Protein AF-A0A345QGU6-F1 (afdb_monomer)

Sequence (77 aa):
MAASPPPGAQNVRRGAIVKGPGGNWVPCAIKIAPGTFYSGLFQVGPGQRQVCIPDVTMSCADAALLRAITLASFAAA

Solvent-accessible surface area (backbone atoms only — not comparable to full-atom values): 4009 Å² total; per-residue (Å²): 112,80,39,69,66,60,91,89,47,40,79,78,43,75,58,72,75,33,73,42,88,58,36,37,23,32,12,18,7,30,36,71,52,94,64,34,15,23,24,22,40,31,45,64,64,94,82,65,48,61,34,23,34,77,84,50,76,30,73,42,56,64,62,12,27,56,53,12,45,58,51,25,53,66,54,8,95

Mean predicted aligned error: 3.87 Å

Foldseek 3Di:
DKDADDPPKDFPDWDDWDAAPLAIKIWTWIDDDQQKTWIWIWGPDPPTGIITDPPDIGRDRVVSRVVSVVVSNVSND

Radius of gyration: 11.34 Å; Cα contacts (8 Å, |Δi|>4): 185; chains: 1; bounding box: 26×21×32 Å

Nearest PDB structures (foldseek):
  4ddy-assembly2_B  TM=3.121E-01  e=2.077E+00  Escherichia coli
  7wzf-assembly1_A  TM=3.294E-01  e=6.646E+00  Streptomyces yunnanensis

pLDDT: mean 89.24, std 7.87, range [56.06, 96.0]

Structure (mmCIF, N/CA/C/O backbone):
data_AF-A0A345QGU6-F1
#
_entry.id   AF-A0A345QGU6-F1
#
loop_
_atom_site.group_PDB
_atom_site.id
_atom_site.type_symbol
_atom_site.label_atom_id
_atom_site.label_alt_id
_atom_site.label_comp_id
_atom_site.label_asym_id
_atom_site.label_entity_id
_atom_site.label_seq_id
_atom_site.pdbx_PDB_ins_code
_atom_site.Cartn_x
_atom_site.Cartn_y
_atom_site.Cartn_z
_atom_site.occupancy
_atom_site.B_iso_or_equiv
_atom_site.auth_seq_id
_atom_site.auth_comp_id
_atom_site.auth_asym_id
_atom_site.auth_atom_id
_atom_site.pdbx_PDB_model_num
ATOM 1 N N . MET A 1 1 ? -9.163 8.909 -5.806 1.00 61.16 1 MET A N 1
ATOM 2 C CA . MET A 1 1 ? -8.103 9.949 -5.962 1.00 61.16 1 MET A CA 1
ATOM 3 C C . MET A 1 1 ? -6.965 9.638 -5.000 1.00 61.16 1 MET A C 1
ATOM 5 O O . MET A 1 1 ? -7.244 9.225 -3.887 1.00 61.16 1 MET A O 1
ATOM 9 N N . ALA A 1 2 ? -5.711 9.778 -5.426 1.00 75.81 2 ALA A N 1
ATOM 10 C CA . ALA A 1 2 ? -4.522 9.507 -4.616 1.00 75.81 2 ALA A CA 1
ATOM 11 C C . ALA A 1 2 ? -4.151 10.728 -3.754 1.00 75.81 2 ALA A C 1
ATOM 13 O O . ALA A 1 2 ? -4.144 11.846 -4.263 1.00 75.81 2 ALA A O 1
ATOM 14 N N . ALA A 1 3 ? -3.839 10.525 -2.474 1.00 83.25 3 ALA A N 1
ATOM 15 C CA . ALA A 1 3 ? -3.455 11.593 -1.548 1.00 83.25 3 ALA A CA 1
ATOM 16 C C . ALA A 1 3 ? -2.276 11.173 -0.664 1.00 83.25 3 ALA A C 1
ATOM 18 O O . ALA A 1 3 ? -1.939 9.992 -0.578 1.00 83.25 3 ALA A O 1
ATOM 19 N N . SER A 1 4 ? -1.659 12.132 0.021 1.00 85.00 4 SER A N 1
ATOM 20 C CA . SER A 1 4 ? -0.724 11.820 1.104 1.00 85.00 4 SER A CA 1
ATOM 21 C C . SER A 1 4 ? -1.480 11.212 2.293 1.00 85.00 4 SER A C 1
ATOM 23 O O . SER A 1 4 ? -2.605 11.642 2.566 1.00 85.00 4 SER A O 1
ATOM 25 N N . PRO A 1 5 ? -0.884 10.252 3.027 1.00 84.38 5 PRO A N 1
ATOM 26 C CA . PRO A 1 5 ? -1.474 9.737 4.259 1.00 84.38 5 PRO A CA 1
ATOM 27 C C . PRO A 1 5 ? -1.814 10.873 5.236 1.00 84.38 5 PRO A C 1
ATOM 29 O O . PRO A 1 5 ? -1.022 11.815 5.356 1.00 84.38 5 PRO A O 1
ATOM 32 N N . PRO A 1 6 ? -2.958 10.809 5.943 1.00 85.56 6 PRO A N 1
ATOM 33 C CA . PRO A 1 6 ? -3.295 11.830 6.926 1.00 85.56 6 PRO A CA 1
ATOM 34 C C . PRO A 1 6 ? -2.276 11.839 8.082 1.00 85.56 6 PRO A C 1
ATOM 36 O O . PRO A 1 6 ? -1.653 10.807 8.359 1.00 85.56 6 PRO A O 1
ATOM 39 N N . PRO A 1 7 ? -2.100 12.973 8.787 1.00 87.12 7 PRO A N 1
ATOM 40 C CA . PRO A 1 7 ? -1.222 13.041 9.951 1.00 87.12 7 PRO A CA 1
ATOM 41 C C . PRO A 1 7 ? -1.547 11.950 10.981 1.00 87.12 7 PRO A C 1
ATOM 43 O O . PRO A 1 7 ? -2.710 11.698 11.285 1.00 87.12 7 PRO A O 1
ATOM 46 N N . GLY A 1 8 ? -0.514 11.290 11.509 1.00 87.25 8 GLY A N 1
ATOM 47 C CA . GLY A 1 8 ? -0.663 10.195 12.476 1.00 87.25 8 GLY A CA 1
ATOM 48 C C . GLY A 1 8 ? -0.978 8.823 11.866 1.00 87.25 8 GLY A C 1
ATOM 49 O O . GLY A 1 8 ? -1.007 7.834 12.597 1.00 87.25 8 GLY A O 1
ATOM 50 N N . ALA A 1 9 ? -1.164 8.731 10.546 1.00 88.69 9 ALA A N 1
ATOM 51 C CA . ALA A 1 9 ? -1.341 7.458 9.862 1.00 88.69 9 ALA A CA 1
ATOM 52 C C . ALA A 1 9 ? -0.065 6.600 9.904 1.00 88.69 9 ALA A C 1
ATOM 54 O O . ALA A 1 9 ? 1.050 7.110 9.784 1.00 88.69 9 ALA A O 1
ATOM 55 N N . GLN A 1 10 ? -0.225 5.283 10.048 1.00 91.19 10 GLN A N 1
ATOM 56 C CA . GLN A 1 10 ? 0.898 4.351 10.198 1.00 91.19 10 GLN A CA 1
ATOM 57 C C . GLN A 1 10 ? 0.786 3.169 9.244 1.00 91.19 10 GLN A C 1
ATOM 59 O O . GLN A 1 10 ? -0.265 2.536 9.144 1.00 91.19 10 GLN A O 1
ATOM 64 N N . ASN A 1 11 ? 1.893 2.804 8.601 1.00 90.94 11 ASN A N 1
ATOM 65 C CA . ASN A 1 11 ? 1.971 1.564 7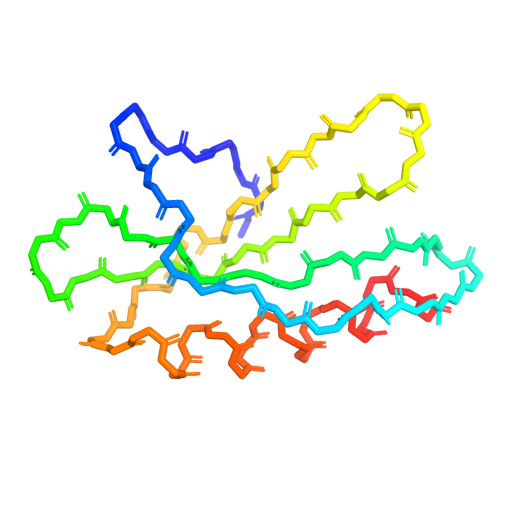.834 1.00 90.94 11 ASN A CA 1
ATOM 66 C C . ASN A 1 11 ? 2.006 0.378 8.795 1.00 90.94 11 ASN A C 1
ATOM 68 O O . ASN A 1 11 ? 3.011 0.143 9.460 1.00 90.94 11 ASN A O 1
ATOM 72 N N . VAL A 1 12 ? 0.917 -0.381 8.848 1.00 93.81 12 VAL A N 1
ATOM 73 C CA . VAL A 1 12 ? 0.775 -1.537 9.747 1.00 93.81 12 VAL A CA 1
ATOM 74 C C . VAL A 1 12 ? 1.012 -2.868 9.043 1.00 93.81 12 VAL A C 1
ATOM 76 O O . VAL A 1 12 ? 1.226 -3.884 9.699 1.00 93.81 12 VAL A O 1
ATOM 79 N N . ARG A 1 13 ? 0.978 -2.884 7.705 1.00 93.75 13 ARG A N 1
ATOM 80 C CA . ARG A 1 13 ? 1.321 -4.063 6.902 1.00 93.75 13 ARG A CA 1
ATOM 81 C C . ARG A 1 13 ? 1.929 -3.635 5.574 1.00 93.75 13 ARG A C 1
ATOM 83 O O . ARG A 1 13 ? 1.454 -2.684 4.964 1.0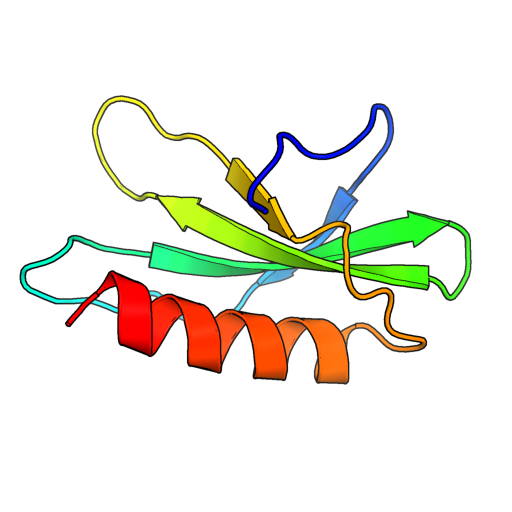0 93.75 13 ARG A O 1
ATOM 90 N N . ARG A 1 14 ? 2.974 -4.328 5.127 1.00 93.69 14 ARG A N 1
ATOM 91 C CA . ARG A 1 14 ? 3.633 -4.103 3.832 1.00 93.69 14 ARG A CA 1
ATOM 92 C C . ARG A 1 14 ? 3.641 -5.411 3.054 1.00 93.69 14 ARG A C 1
ATOM 94 O O . ARG A 1 14 ? 3.863 -6.461 3.650 1.00 93.69 14 ARG A O 1
ATOM 101 N N . GLY A 1 15 ? 3.377 -5.338 1.757 1.00 93.38 15 GLY A N 1
ATOM 102 C CA . GLY A 1 15 ? 3.509 -6.465 0.841 1.00 93.38 15 GLY A CA 1
ATOM 103 C C . GLY A 1 15 ? 4.870 -6.480 0.152 1.00 93.38 15 GLY A C 1
ATOM 104 O O . GLY A 1 15 ? 5.716 -5.613 0.383 1.00 93.38 15 GLY A O 1
ATOM 105 N N . ALA A 1 16 ? 5.072 -7.481 -0.702 1.00 94.94 16 ALA A N 1
ATOM 106 C CA . ALA A 1 16 ? 6.263 -7.584 -1.535 1.00 94.94 16 ALA A CA 1
ATOM 107 C C . ALA A 1 16 ? 6.297 -6.484 -2.609 1.00 94.94 16 ALA A C 1
ATOM 109 O O . ALA A 1 16 ? 5.252 -5.998 -3.042 1.00 94.94 16 ALA A O 1
ATOM 110 N N . ILE A 1 17 ? 7.503 -6.112 -3.051 1.00 94.81 17 ILE A N 1
ATOM 111 C CA . ILE A 1 17 ? 7.686 -5.154 -4.149 1.00 94.81 17 ILE A CA 1
ATOM 112 C C . ILE A 1 17 ? 7.058 -5.727 -5.423 1.00 94.81 17 ILE A C 1
ATOM 114 O O . ILE A 1 17 ? 7.426 -6.816 -5.862 1.00 94.81 17 ILE A O 1
ATOM 118 N N . VAL A 1 18 ? 6.177 -4.951 -6.044 1.00 94.94 18 VAL A N 1
ATOM 119 C CA . VAL A 1 18 ? 5.649 -5.195 -7.384 1.00 94.94 18 VAL A CA 1
ATOM 120 C C . VAL A 1 18 ? 6.486 -4.384 -8.368 1.00 94.94 18 VAL A C 1
ATOM 122 O O . VAL A 1 18 ? 6.586 -3.164 -8.242 1.00 94.94 18 VAL A O 1
ATOM 125 N N . LYS A 1 19 ? 7.142 -5.070 -9.305 1.00 93.94 19 LYS A N 1
ATOM 126 C CA . LYS A 1 19 ? 8.041 -4.468 -10.298 1.00 93.94 19 LYS A CA 1
ATOM 127 C C . LYS A 1 19 ? 7.367 -4.424 -11.664 1.00 93.94 19 LYS A C 1
ATOM 129 O O . LYS A 1 19 ? 6.703 -5.390 -12.031 1.00 93.94 19 LYS A O 1
ATOM 134 N N . GLY A 1 20 ? 7.618 -3.371 -12.431 1.00 91.19 20 GLY A N 1
ATOM 135 C CA . GLY A 1 20 ? 7.214 -3.291 -13.831 1.00 91.19 20 GLY A CA 1
ATOM 136 C C . GLY A 1 20 ? 7.704 -2.010 -14.517 1.00 91.19 20 GLY A C 1
ATOM 137 O O . GLY A 1 20 ? 8.413 -1.214 -13.891 1.00 91.19 20 GLY A O 1
ATOM 138 N N . PRO A 1 21 ? 7.393 -1.821 -15.811 1.00 88.50 21 PRO A N 1
ATOM 139 C CA . PRO A 1 21 ? 7.833 -0.657 -16.584 1.00 88.50 21 PRO A CA 1
ATOM 140 C C . PRO A 1 21 ? 7.313 0.682 -16.029 1.00 88.50 21 PRO A C 1
ATOM 142 O O . PRO A 1 21 ? 8.014 1.685 -16.144 1.00 88.50 21 PRO A O 1
ATOM 145 N N . GLY A 1 22 ? 6.156 0.698 -15.357 1.00 86.81 22 GLY A N 1
ATOM 146 C CA . GLY A 1 22 ? 5.628 1.858 -14.624 1.00 86.81 22 GLY A CA 1
ATOM 147 C C . GLY A 1 22 ? 6.356 2.160 -13.302 1.00 86.81 22 GLY A C 1
ATOM 148 O O . GLY A 1 22 ? 6.047 3.135 -12.614 1.00 86.81 22 GLY A O 1
ATOM 149 N N . GLY A 1 23 ? 7.340 1.335 -12.931 1.00 89.44 23 GLY A N 1
ATOM 150 C CA . GLY A 1 23 ? 8.176 1.489 -11.746 1.00 89.44 23 GLY A CA 1
ATOM 151 C C . GLY A 1 23 ? 8.025 0.351 -10.737 1.00 89.44 23 GLY A C 1
ATOM 152 O O . GLY A 1 23 ? 7.368 -0.663 -10.966 1.00 89.44 23 GLY A O 1
ATOM 153 N N . ASN A 1 24 ? 8.674 0.530 -9.587 1.00 92.19 24 ASN A N 1
ATOM 154 C CA . ASN A 1 24 ? 8.671 -0.436 -8.493 1.00 92.19 24 ASN A CA 1
ATOM 155 C C . ASN A 1 24 ? 7.841 0.107 -7.329 1.00 92.19 24 ASN A C 1
ATOM 157 O O . ASN A 1 24 ? 8.134 1.182 -6.801 1.00 92.19 24 ASN A O 1
ATOM 161 N N . TRP A 1 25 ? 6.844 -0.657 -6.898 1.00 93.06 25 TRP A N 1
ATOM 162 C CA . TRP A 1 25 ? 5.861 -0.223 -5.913 1.00 93.06 25 TRP A CA 1
ATOM 163 C C . TRP A 1 25 ? 5.775 -1.204 -4.747 1.00 93.06 25 TRP A C 1
ATOM 165 O O . TRP A 1 25 ? 5.690 -2.414 -4.940 1.00 93.06 25 TRP A O 1
ATOM 175 N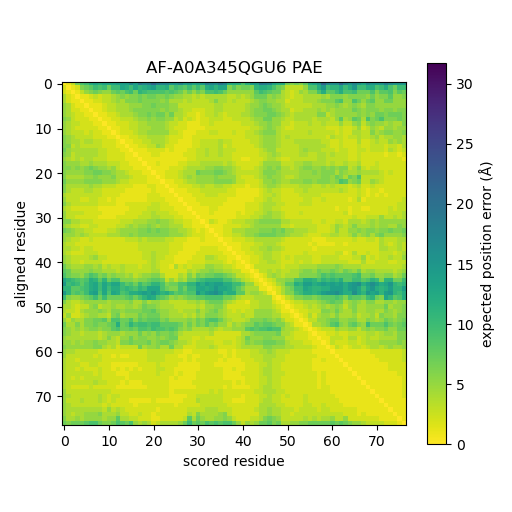 N . VAL A 1 26 ? 5.770 -0.688 -3.519 1.00 95.12 26 VAL A N 1
ATOM 176 C CA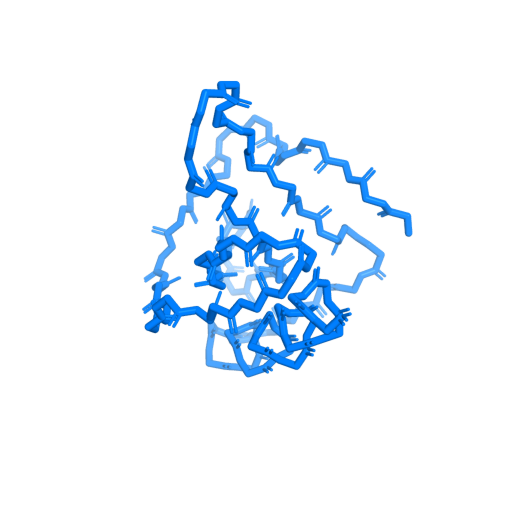 . VAL A 1 26 ? 5.507 -1.467 -2.304 1.00 95.12 26 VAL A CA 1
ATOM 177 C C . VAL A 1 26 ? 4.066 -1.203 -1.862 1.00 95.12 26 VAL A C 1
ATOM 179 O O . VAL A 1 26 ? 3.764 -0.092 -1.418 1.00 95.12 26 VAL A O 1
ATOM 182 N N . PRO A 1 27 ? 3.163 -2.190 -1.959 1.00 95.31 27 PRO A N 1
ATOM 183 C CA . PRO A 1 27 ? 1.817 -2.067 -1.426 1.00 95.31 27 PRO A CA 1
ATOM 184 C C . PRO A 1 27 ? 1.844 -2.098 0.104 1.00 95.31 27 PRO A C 1
ATOM 186 O O . PRO A 1 27 ? 2.610 -2.842 0.721 1.00 95.31 27 PRO A O 1
ATOM 189 N N . CYS A 1 28 ? 0.996 -1.297 0.740 1.00 94.81 28 CYS A N 1
ATOM 190 C CA . CYS A 1 28 ? 0.897 -1.228 2.190 1.00 94.81 28 CYS A CA 1
ATOM 191 C C . CYS A 1 28 ? -0.536 -0.979 2.671 1.00 94.81 28 CYS A C 1
ATOM 193 O O . CYS A 1 28 ? -1.349 -0.346 1.999 1.00 94.81 28 CYS A O 1
ATOM 195 N N . ALA A 1 29 ? -0.829 -1.484 3.866 1.00 95.25 29 ALA A N 1
ATOM 196 C CA . ALA A 1 29 ? -2.008 -1.134 4.637 1.00 95.25 29 ALA A CA 1
ATOM 197 C C . ALA A 1 29 ? -1.638 -0.039 5.637 1.00 95.25 29 ALA A C 1
ATOM 199 O O . ALA A 1 29 ? -0.694 -0.188 6.423 1.00 95.25 29 ALA A O 1
ATOM 200 N N . ILE A 1 30 ? -2.408 1.042 5.620 1.00 94.25 30 ILE A N 1
ATOM 201 C CA . ILE A 1 30 ? -2.178 2.237 6.422 1.00 94.25 30 ILE A CA 1
ATOM 202 C C . ILE A 1 30 ? -3.298 2.336 7.452 1.00 94.25 30 ILE A C 1
ATOM 204 O O . ILE A 1 30 ? -4.452 2.519 7.083 1.00 94.25 30 ILE A O 1
ATOM 208 N N . LYS A 1 31 ? -2.987 2.231 8.741 1.00 94.44 31 LYS A N 1
ATOM 209 C CA . LYS A 1 31 ? -3.950 2.469 9.818 1.00 94.44 31 LYS A CA 1
ATOM 210 C C . LYS A 1 31 ? -4.135 3.969 10.012 1.00 94.44 31 LYS A C 1
ATOM 212 O O . LYS A 1 31 ? -3.149 4.683 10.177 1.00 94.44 31 LYS A O 1
ATOM 217 N N . ILE A 1 32 ? -5.388 4.415 10.036 1.00 92.62 32 ILE A N 1
ATOM 218 C CA . ILE A 1 32 ? -5.752 5.822 10.274 1.00 92.62 32 ILE A CA 1
ATOM 219 C C . ILE A 1 32 ? -6.538 6.034 11.570 1.00 92.62 32 ILE A 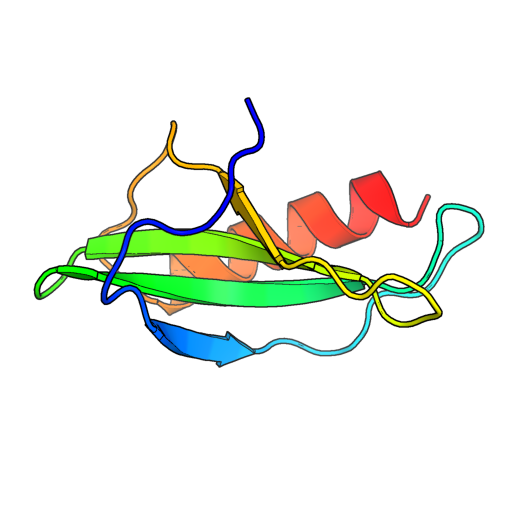C 1
ATOM 221 O O . ILE A 1 32 ? -6.515 7.118 12.136 1.00 92.62 32 ILE A O 1
ATOM 225 N N . ALA A 1 33 ? -7.207 4.991 12.057 1.00 91.50 33 ALA A N 1
ATOM 226 C CA . ALA A 1 33 ? -7.934 4.971 13.319 1.00 91.50 33 ALA A CA 1
ATOM 227 C C . ALA A 1 33 ? -8.011 3.516 13.826 1.00 91.50 33 ALA A C 1
ATOM 229 O O . ALA A 1 33 ? -7.648 2.586 13.092 1.00 91.50 33 ALA A O 1
ATOM 230 N N . PRO A 1 34 ? -8.439 3.262 15.075 1.00 92.06 34 PRO A N 1
ATOM 231 C CA . PRO A 1 34 ? -8.702 1.903 15.543 1.00 92.06 34 PRO A CA 1
ATOM 232 C C . PRO A 1 34 ? -9.684 1.176 14.613 1.00 92.06 34 PRO A C 1
ATOM 234 O O . PRO A 1 34 ? -10.790 1.648 14.392 1.00 92.06 34 PRO A O 1
ATOM 237 N N . GLY A 1 35 ? -9.257 0.045 14.043 1.00 92.19 35 GLY A N 1
ATOM 238 C CA . GLY A 1 35 ? -10.085 -0.752 13.132 1.00 92.19 35 GLY A CA 1
ATOM 239 C C . GLY A 1 35 ? -10.270 -0.181 11.721 1.00 92.19 35 GLY A C 1
ATOM 240 O O . GLY A 1 35 ? -10.960 -0.811 10.931 1.00 92.19 35 GLY A O 1
ATOM 241 N N . THR A 1 36 ? -9.643 0.947 11.373 1.00 94.31 36 THR A N 1
ATOM 242 C CA . THR A 1 36 ? -9.837 1.595 10.064 1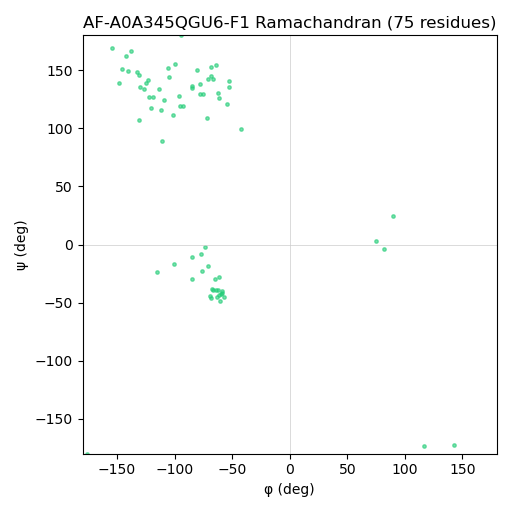.00 94.31 36 THR A CA 1
ATOM 243 C C . THR A 1 36 ? -8.524 1.740 9.310 1.00 94.31 36 THR A C 1
ATOM 245 O O . THR A 1 36 ? -7.550 2.313 9.817 1.00 94.31 36 THR A O 1
ATOM 248 N N . PHE A 1 37 ? -8.520 1.254 8.070 1.00 95.12 37 PHE A N 1
ATOM 249 C CA . PHE A 1 37 ? -7.335 1.166 7.227 1.00 95.12 37 PHE A CA 1
ATOM 250 C C . PHE A 1 37 ? -7.584 1.736 5.827 1.00 95.12 37 PHE A C 1
ATOM 252 O O . PHE A 1 37 ? -8.661 1.560 5.264 1.00 95.12 37 PHE A O 1
ATOM 259 N N . TYR A 1 38 ? -6.562 2.355 5.243 1.00 94.69 38 TYR A N 1
ATOM 260 C CA . TYR A 1 38 ? -6.481 2.660 3.816 1.00 94.69 38 TYR A CA 1
ATOM 261 C C . TYR A 1 38 ? -5.503 1.720 3.120 1.00 94.69 38 TYR A C 1
ATOM 263 O O . TYR A 1 38 ? -4.510 1.281 3.705 1.00 94.69 38 TYR A O 1
ATOM 271 N N . SER A 1 39 ? -5.742 1.469 1.836 1.00 93.94 39 SER A N 1
ATOM 272 C CA . SER A 1 39 ? -4.719 0.936 0.938 1.00 93.94 39 SER A CA 1
ATOM 273 C C . SER A 1 39 ? -3.770 2.056 0.512 1.00 93.94 39 SER A C 1
ATOM 275 O O . SER A 1 39 ? -4.224 3.150 0.156 1.00 93.94 39 SER A O 1
ATOM 277 N N . GLY A 1 40 ? -2.471 1.781 0.482 1.00 93.06 40 GLY A N 1
ATOM 278 C CA . GLY A 1 40 ? -1.481 2.710 -0.041 1.00 93.06 40 GLY A CA 1
ATOM 279 C C . GLY A 1 40 ? -0.351 2.044 -0.804 1.00 93.06 40 GLY A C 1
ATOM 280 O O . GLY A 1 40 ? -0.113 0.845 -0.687 1.00 93.06 40 GLY A O 1
ATOM 281 N N . LEU A 1 41 ? 0.352 2.852 -1.585 1.00 93.31 41 LEU A N 1
ATOM 282 C CA . LEU A 1 41 ? 1.502 2.472 -2.389 1.00 93.31 41 LEU A CA 1
ATOM 283 C C . LEU A 1 41 ? 2.699 3.328 -1.999 1.00 93.31 41 LEU A C 1
ATOM 285 O O . LEU A 1 41 ? 2.566 4.525 -1.754 1.00 93.31 41 LEU A O 1
ATOM 289 N N . PHE A 1 42 ? 3.873 2.720 -1.977 1.00 90.81 42 PHE A N 1
ATOM 290 C CA . PHE A 1 42 ? 5.135 3.406 -1.762 1.00 90.81 42 PHE A CA 1
ATOM 291 C C . PHE A 1 42 ? 6.041 3.184 -2.968 1.00 90.81 42 PHE A C 1
ATOM 293 O O . PHE A 1 42 ? 6.379 2.042 -3.283 1.00 90.81 42 PHE A O 1
ATOM 300 N N . GLN A 1 43 ? 6.407 4.262 -3.661 1.00 88.31 43 GLN A N 1
ATOM 301 C CA . GLN A 1 43 ? 7.299 4.169 -4.812 1.00 88.31 43 GLN A CA 1
ATOM 302 C C . GLN A 1 43 ? 8.740 3.941 -4.351 1.00 88.31 43 GLN A C 1
ATOM 304 O O . GLN A 1 43 ? 9.263 4.687 -3.522 1.00 88.31 43 GLN A O 1
ATOM 309 N N . VAL A 1 44 ? 9.400 2.938 -4.923 1.00 85.88 44 VAL A N 1
ATOM 310 C CA . VAL A 1 44 ? 10.822 2.674 -4.697 1.00 85.88 44 VAL A CA 1
ATOM 311 C C . VAL A 1 44 ? 11.633 3.396 -5.772 1.00 85.88 44 VAL A C 1
ATOM 313 O O . VAL A 1 44 ? 11.483 3.111 -6.957 1.00 85.88 44 VAL A O 1
ATOM 316 N N . GLY A 1 45 ? 12.510 4.314 -5.366 1.00 77.88 45 GLY A N 1
ATOM 317 C CA . GLY A 1 45 ? 13.372 5.084 -6.276 1.00 77.88 45 GLY A CA 1
ATOM 318 C C . GLY A 1 45 ? 13.563 6.539 -5.833 1.00 77.88 45 GLY A C 1
ATOM 319 O O . GLY A 1 45 ? 13.168 6.888 -4.726 1.00 77.88 45 GLY A O 1
ATOM 320 N N . PRO A 1 46 ? 14.195 7.409 -6.633 1.00 56.06 46 PRO A N 1
ATOM 321 C CA . PRO A 1 46 ? 14.342 8.823 -6.286 1.00 56.06 46 PRO A CA 1
ATOM 322 C C . PRO A 1 46 ? 12.972 9.515 -6.164 1.00 56.06 46 PRO A C 1
ATOM 324 O O . PRO A 1 46 ? 12.138 9.388 -7.053 1.00 56.06 46 PRO A O 1
ATOM 327 N N . GLY A 1 47 ? 12.735 10.246 -5.068 1.00 63.06 47 GLY A N 1
ATOM 328 C CA . GLY A 1 47 ? 11.458 10.934 -4.817 1.00 63.06 47 GLY A CA 1
ATOM 329 C C . GLY A 1 47 ? 10.397 10.112 -4.072 1.00 63.06 47 GLY A C 1
ATOM 330 O O . GLY A 1 47 ? 9.219 10.426 -4.210 1.00 63.06 47 GLY A O 1
ATOM 331 N N . GLN A 1 48 ? 10.806 9.098 -3.289 1.00 70.06 48 GLN A N 1
ATOM 332 C CA . GLN A 1 48 ? 9.945 8.169 -2.529 1.00 70.06 48 GLN A CA 1
ATOM 333 C C . GLN A 1 48 ? 8.781 8.864 -1.825 1.00 70.06 48 GLN A C 1
ATOM 335 O O . GLN A 1 48 ? 8.918 9.436 -0.743 1.00 70.06 48 GLN A O 1
ATOM 340 N N . ARG A 1 49 ? 7.610 8.795 -2.455 1.00 76.06 49 ARG A N 1
ATOM 341 C CA . ARG A 1 49 ? 6.358 9.297 -1.906 1.00 76.06 49 ARG A CA 1
ATOM 342 C C . ARG A 1 49 ? 5.444 8.120 -1.649 1.00 76.06 49 ARG A C 1
ATOM 344 O O . ARG A 1 49 ? 5.281 7.231 -2.486 1.00 76.06 49 ARG A O 1
ATOM 351 N N . GLN A 1 50 ? 4.854 8.137 -0.463 1.00 84.12 50 GLN A N 1
ATOM 352 C CA . GLN A 1 50 ? 3.740 7.272 -0.152 1.00 84.12 50 GLN A CA 1
ATOM 353 C C . GLN A 1 50 ? 2.455 7.931 -0.623 1.00 84.12 50 GLN A C 1
ATOM 355 O O . GLN A 1 50 ? 2.220 9.114 -0.381 1.00 84.12 50 GLN A O 1
ATOM 360 N N . VAL A 1 51 ? 1.612 7.130 -1.246 1.00 85.56 51 VAL A N 1
ATOM 361 C CA . VAL A 1 51 ? 0.288 7.521 -1.688 1.00 85.56 51 VAL A CA 1
ATOM 362 C C . VAL A 1 51 ? -0.7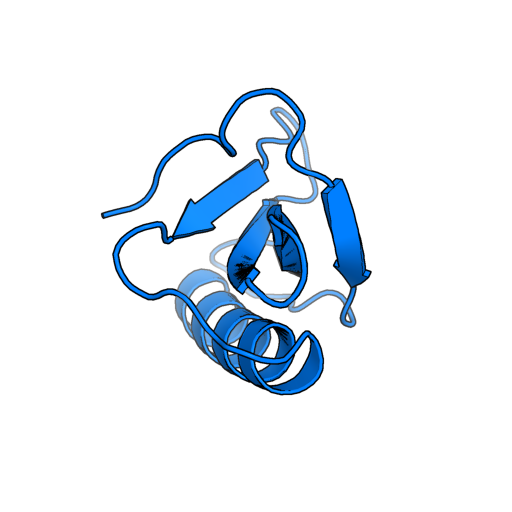13 6.641 -0.963 1.00 85.56 51 VAL A C 1
ATOM 364 O O . VAL A 1 51 ? -0.603 5.419 -0.993 1.00 85.56 51 VAL A O 1
ATOM 367 N N . CYS A 1 52 ? -1.692 7.242 -0.301 1.00 86.56 52 CYS A N 1
ATOM 368 C CA . CYS A 1 52 ? -2.876 6.548 0.175 1.00 86.56 52 CYS A CA 1
ATOM 369 C C . CYS A 1 52 ? -4.043 6.789 -0.777 1.00 86.56 52 CYS A C 1
ATOM 371 O O . CYS A 1 52 ? -4.118 7.808 -1.467 1.00 86.56 52 CYS A O 1
ATOM 373 N N . ILE A 1 53 ? -4.986 5.860 -0.771 1.00 87.62 53 ILE A N 1
ATOM 374 C CA . ILE A 1 53 ? -6.239 5.979 -1.505 1.00 87.62 53 ILE A CA 1
ATOM 375 C C . ILE A 1 53 ? -7.349 6.131 -0.456 1.00 87.62 53 ILE A C 1
ATOM 377 O O . ILE A 1 53 ? -7.849 5.124 0.048 1.00 87.62 53 ILE A O 1
ATOM 381 N N . PRO A 1 54 ? -7.663 7.379 -0.050 1.00 81.38 54 PRO A N 1
ATOM 382 C CA . PRO A 1 54 ? -8.542 7.671 1.080 1.00 81.38 54 PRO A CA 1
ATOM 383 C C . PRO A 1 54 ? -10.033 7.497 0.765 1.00 81.38 54 PRO A C 1
ATOM 385 O O . PRO A 1 54 ? -10.855 7.590 1.667 1.00 81.38 54 PRO A O 1
ATOM 388 N N . ASP A 1 55 ? -10.397 7.266 -0.500 1.00 83.00 55 ASP A N 1
ATOM 389 C CA . ASP A 1 55 ? -11.795 7.089 -0.914 1.00 83.00 55 ASP A CA 1
ATOM 390 C C . ASP A 1 55 ? -12.409 5.765 -0.433 1.00 83.00 55 ASP A C 1
ATOM 392 O O . ASP A 1 55 ? -13.630 5.647 -0.371 1.00 83.00 55 ASP A O 1
ATOM 396 N N . VAL A 1 56 ? -11.583 4.787 -0.052 1.00 84.12 56 VAL A N 1
ATOM 397 C CA . VAL A 1 56 ? -12.043 3.486 0.438 1.00 84.12 56 VAL A CA 1
ATOM 398 C C . VAL A 1 56 ? -11.336 3.140 1.739 1.00 84.12 56 VAL A C 1
ATOM 400 O O . VAL A 1 56 ? -10.160 2.767 1.749 1.00 84.12 56 VAL A O 1
ATOM 403 N N . THR A 1 57 ? -12.083 3.229 2.838 1.00 91.31 57 THR A N 1
ATOM 404 C CA . THR A 1 57 ? -11.697 2.659 4.130 1.00 91.31 57 THR A CA 1
ATOM 405 C C . THR A 1 57 ? -12.003 1.166 4.170 1.00 91.31 57 THR A C 1
ATOM 407 O O . THR A 1 57 ? -12.935 0.670 3.539 1.00 91.31 57 THR A O 1
ATOM 410 N N . MET A 1 58 ? -11.204 0.430 4.933 1.00 93.75 58 MET A N 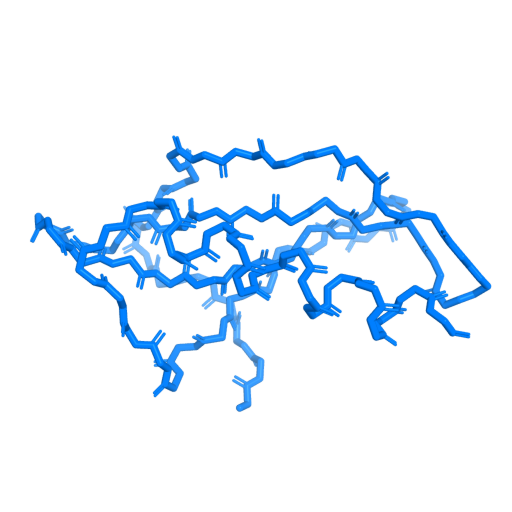1
ATOM 411 C CA . MET A 1 58 ? -11.359 -1.006 5.134 1.00 93.75 58 MET A CA 1
ATOM 412 C C . MET A 1 58 ? -11.266 -1.316 6.627 1.00 93.75 58 MET A C 1
ATOM 414 O O . MET A 1 58 ? -10.552 -0.629 7.358 1.00 93.75 58 MET A O 1
ATOM 418 N N . SER A 1 59 ? -11.985 -2.343 7.078 1.00 93.25 59 SER A N 1
ATOM 419 C CA . SER A 1 59 ? -12.082 -2.721 8.498 1.00 93.25 59 SER A CA 1
ATOM 420 C C . SER A 1 59 ? -10.941 -3.620 8.984 1.00 93.25 59 SER A C 1
ATOM 422 O O . SER A 1 59 ? -10.784 -3.851 10.183 1.00 93.25 59 SER A O 1
ATOM 424 N N . CYS A 1 60 ? -10.116 -4.140 8.072 1.00 94.31 60 CYS A N 1
ATOM 425 C CA . CYS A 1 60 ? -8.957 -4.953 8.415 1.00 94.31 60 CYS A CA 1
ATOM 426 C C . CYS A 1 60 ? -7.748 -4.635 7.528 1.00 94.31 60 CYS A C 1
ATOM 428 O O . CYS A 1 60 ? -7.870 -4.268 6.355 1.00 94.31 60 CYS A O 1
ATOM 430 N N . ALA A 1 61 ? -6.557 -4.800 8.105 1.00 94.56 61 ALA A N 1
ATOM 431 C CA . ALA A 1 61 ? -5.296 -4.528 7.425 1.00 94.56 61 ALA A CA 1
ATOM 432 C C . ALA A 1 61 ? -5.049 -5.470 6.234 1.00 94.56 61 ALA A C 1
ATOM 434 O O . ALA A 1 61 ? -4.398 -5.073 5.271 1.00 94.56 61 ALA A O 1
ATOM 435 N N . ASP A 1 62 ? -5.571 -6.698 6.278 1.00 96.00 62 ASP A N 1
ATOM 436 C CA . ASP A 1 62 ? -5.408 -7.674 5.196 1.00 96.00 62 ASP A CA 1
ATOM 437 C C . ASP A 1 62 ? -6.150 -7.284 3.929 1.00 96.00 62 ASP A C 1
ATOM 439 O O . ASP A 1 62 ? -5.568 -7.284 2.846 1.00 96.00 62 ASP A O 1
ATOM 443 N N . ALA A 1 63 ? -7.408 -6.869 4.061 1.00 94.44 63 ALA A N 1
ATOM 444 C CA . ALA A 1 63 ? -8.174 -6.405 2.919 1.00 94.44 63 ALA A CA 1
ATOM 445 C C . ALA A 1 63 ? -7.553 -5.127 2.325 1.00 94.44 63 ALA A C 1
ATOM 447 O O . ALA A 1 63 ? -7.424 -5.014 1.104 1.00 94.44 63 ALA A O 1
ATOM 448 N N . ALA A 1 64 ? -7.071 -4.213 3.180 1.00 95.25 64 ALA A N 1
ATOM 449 C CA . ALA A 1 64 ? -6.318 -3.032 2.748 1.00 95.25 64 ALA A CA 1
ATOM 450 C C . ALA A 1 64 ? -5.050 -3.392 1.971 1.00 95.25 64 ALA A C 1
ATOM 452 O O . ALA A 1 64 ? -4.770 -2.779 0.938 1.00 95.25 64 ALA A O 1
ATOM 453 N N . LEU A 1 65 ? -4.311 -4.408 2.421 1.00 95.75 65 LEU A N 1
ATOM 454 C CA . LEU A 1 65 ? -3.118 -4.870 1.726 1.00 95.75 65 LEU A CA 1
ATOM 455 C C . LEU A 1 65 ? -3.450 -5.546 0.390 1.00 95.75 65 LEU A C 1
ATOM 457 O O . LEU A 1 65 ? -2.799 -5.247 -0.604 1.00 95.75 65 LEU A O 1
ATOM 461 N N . LEU A 1 66 ? -4.459 -6.417 0.335 1.00 95.88 66 LEU A N 1
ATOM 462 C CA . LEU A 1 66 ? -4.874 -7.088 -0.904 1.00 95.88 66 LEU A CA 1
ATOM 463 C C . LEU A 1 66 ? -5.304 -6.081 -1.978 1.00 95.88 66 LEU A C 1
ATOM 465 O O . LEU A 1 66 ? -4.902 -6.182 -3.142 1.00 95.88 66 LEU A O 1
ATOM 469 N N . ARG A 1 67 ? -6.058 -5.051 -1.578 1.00 94.88 67 ARG A N 1
ATOM 470 C CA . ARG A 1 67 ? -6.404 -3.943 -2.472 1.00 94.88 67 ARG A CA 1
ATOM 471 C C . ARG A 1 67 ? -5.155 -3.181 -2.912 1.00 94.88 67 ARG A C 1
ATOM 473 O O . ARG A 1 67 ? -5.005 -2.913 -4.101 1.00 94.88 67 ARG A O 1
ATOM 480 N N . ALA A 1 68 ? -4.239 -2.875 -1.989 1.00 94.31 68 ALA A N 1
ATOM 481 C CA . ALA A 1 68 ? -2.976 -2.215 -2.316 1.00 94.31 68 ALA A CA 1
ATOM 482 C C . ALA A 1 68 ? -2.132 -3.029 -3.312 1.00 94.31 68 ALA A C 1
ATOM 484 O O . ALA A 1 68 ? -1.567 -2.446 -4.228 1.00 94.31 68 ALA A O 1
ATOM 485 N N . ILE A 1 69 ? -2.081 -4.359 -3.186 1.00 95.81 69 ILE A N 1
ATOM 486 C CA . ILE A 1 69 ? -1.385 -5.243 -4.136 1.00 95.81 69 ILE A CA 1
ATOM 487 C C . ILE A 1 69 ? -1.989 -5.104 -5.533 1.00 95.81 69 ILE A C 1
ATOM 489 O O . ILE A 1 69 ? -1.260 -4.873 -6.490 1.00 95.81 69 ILE A O 1
ATOM 493 N N . THR A 1 70 ? -3.318 -5.165 -5.634 1.00 94.31 70 THR A N 1
ATOM 494 C CA . THR A 1 70 ? -4.031 -5.011 -6.911 1.00 94.31 70 THR A CA 1
ATOM 495 C C . THR A 1 70 ? -3.683 -3.678 -7.582 1.00 94.31 70 T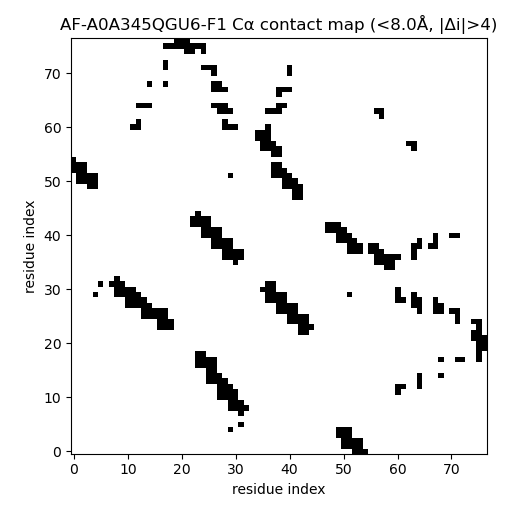HR A C 1
ATOM 497 O O . THR A 1 70 ? -3.365 -3.626 -8.766 1.00 94.31 70 THR A O 1
ATOM 500 N N . LEU A 1 71 ? -3.671 -2.594 -6.807 1.00 92.38 71 LEU A N 1
ATOM 501 C CA . LEU A 1 71 ? -3.311 -1.260 -7.289 1.00 92.38 71 LEU A CA 1
ATOM 502 C C . LEU A 1 71 ? -1.838 -1.156 -7.698 1.00 92.38 71 LEU A C 1
ATOM 504 O O . LEU A 1 71 ? -1.529 -0.514 -8.697 1.00 92.38 71 LEU A O 1
ATOM 508 N N . ALA A 1 72 ? -0.938 -1.794 -6.948 1.00 92.06 72 ALA A N 1
ATOM 509 C CA . ALA A 1 72 ? 0.483 -1.837 -7.271 1.00 92.06 72 ALA A CA 1
ATOM 510 C C . ALA A 1 72 ? 0.720 -2.549 -8.607 1.00 92.06 72 ALA A C 1
ATOM 512 O O . ALA A 1 72 ? 1.539 -2.092 -9.395 1.00 92.06 72 ALA A O 1
ATOM 513 N N . SER A 1 73 ? -0.022 -3.626 -8.888 1.00 92.00 73 SER A N 1
ATOM 514 C CA . SER A 1 73 ? 0.030 -4.321 -10.178 1.00 92.00 73 SER A CA 1
ATOM 515 C C . SER A 1 73 ? -0.390 -3.422 -11.336 1.00 92.00 73 SER A C 1
ATOM 517 O O . SER A 1 73 ? 0.301 -3.399 -12.348 1.00 92.00 73 SER A O 1
ATOM 519 N N . PHE A 1 74 ? -1.460 -2.635 -11.179 1.00 90.62 74 PHE A N 1
ATOM 520 C CA . PHE A 1 74 ? -1.874 -1.673 -12.206 1.00 90.62 74 PHE A CA 1
ATOM 521 C C . PHE A 1 74 ? -0.877 -0.526 -12.394 1.00 90.62 74 PHE A C 1
ATOM 523 O O . PHE A 1 74 ? -0.669 -0.094 -13.517 1.00 90.62 74 PHE A O 1
ATOM 530 N N . ALA A 1 75 ? -0.270 -0.028 -11.315 1.00 88.25 75 ALA A N 1
ATOM 531 C CA . ALA A 1 75 ? 0.700 1.067 -11.384 1.00 88.25 75 ALA A CA 1
ATOM 532 C C . ALA A 1 75 ? 2.084 0.632 -11.899 1.00 88.25 75 ALA A C 1
ATOM 534 O O . ALA A 1 75 ? 2.869 1.469 -12.339 1.00 88.25 75 ALA A O 1
ATOM 535 N N . ALA A 1 76 ? 2.415 -0.655 -11.775 1.00 88.38 76 ALA A N 1
ATOM 536 C CA . ALA A 1 76 ? 3.668 -1.219 -12.262 1.00 88.38 76 ALA A CA 1
ATOM 537 C C . ALA A 1 76 ? 3.607 -1.609 -13.746 1.00 88.38 76 ALA A C 1
ATOM 539 O O . ALA A 1 76 ? 4.653 -1.596 -14.392 1.00 88.38 76 ALA A O 1
ATOM 540 N N . ALA A 1 77 ? 2.428 -1.985 -14.255 1.00 87.00 77 ALA A N 1
ATOM 541 C CA . ALA A 1 77 ? 2.197 -2.332 -15.661 1.00 87.00 77 ALA A CA 1
ATOM 542 C C . ALA A 1 77 ? 2.423 -1.140 -16.602 1.00 87.00 77 ALA A C 1
ATOM 544 O O . ALA A 1 77 ? 2.869 -1.406 -17.740 1.00 87.00 77 ALA A O 1
#

Secondary structure (DSSP, 8-state):
--BPPPTT-EEEEE-PPEEETTEEEEEEEEEEETTEEEEEEEEESTT--EEEEEEEEESSHHHHHHHHHHHHHHHH-